Protein AF-A0A0D2ZTG6-F1 (afdb_monomer_lite)

Sequence (63 aa):
MSSAASLIGVSSETDVGAFDYGEALSKSLLYFEAQRSGRLPYNQRVTWRDHSGLTDGLEQGIT

Foldseek 3Di:
DDDDDDDPPPPPPDPVPPDPVVVVVVVVVLVVLQVDAAQRDPPRPPVVDHHHCPCPCVVVVRD

Radius of gyration: 24.65 Å; chains: 1; bounding box: 75×37×40 Å

Structure (mmCIF, N/CA/C/O backbone):
data_AF-A0A0D2ZTG6-F1
#
_entry.id   AF-A0A0D2ZTG6-F1
#
loop_
_atom_site.group_PDB
_atom_site.id
_atom_site.type_symbol
_atom_site.label_atom_id
_atom_site.label_alt_id
_atom_site.label_comp_id
_atom_site.label_asym_id
_atom_site.label_entity_id
_atom_site.label_seq_id
_atom_site.pdbx_PDB_ins_code
_atom_site.Cartn_x
_atom_site.Cartn_y
_atom_site.Cartn_z
_atom_site.occupancy
_atom_site.B_iso_or_equiv
_atom_site.auth_seq_id
_atom_site.auth_comp_id
_atom_site.auth_asym_id
_atom_site.auth_atom_id
_atom_site.pdbx_PDB_model_num
ATOM 1 N N . MET A 1 1 ? 55.040 -24.786 -10.006 1.00 49.75 1 MET A N 1
ATOM 2 C CA . MET A 1 1 ? 54.562 -23.572 -9.313 1.00 49.75 1 MET A CA 1
ATOM 3 C C . MET A 1 1 ? 54.447 -22.455 -10.337 1.00 49.75 1 MET A C 1
ATOM 5 O O . MET A 1 1 ? 55.466 -21.907 -10.719 1.00 49.75 1 MET A O 1
ATOM 9 N N . SER A 1 2 ? 53.245 -22.169 -10.833 1.00 41.84 2 SER A N 1
ATOM 10 C CA . SER A 1 2 ? 52.899 -20.841 -11.353 1.00 41.84 2 SER A CA 1
ATOM 11 C C . SER A 1 2 ? 51.378 -20.775 -11.441 1.00 41.84 2 SER A C 1
ATOM 13 O O . SER A 1 2 ? 50.765 -21.509 -12.211 1.00 41.84 2 SER A O 1
ATOM 15 N N . SER A 1 3 ? 50.786 -20.007 -10.531 1.00 47.78 3 SER A N 1
ATOM 16 C CA . SER A 1 3 ? 49.345 -19.840 -10.373 1.00 47.78 3 SER A CA 1
ATOM 17 C C . SER A 1 3 ? 48.901 -18.705 -11.293 1.00 47.78 3 SER A C 1
ATOM 19 O O . SER A 1 3 ? 49.350 -17.575 -11.111 1.00 47.78 3 SER A O 1
ATOM 21 N N . ALA A 1 4 ? 48.062 -18.988 -12.289 1.00 51.00 4 ALA A N 1
ATOM 22 C CA . ALA A 1 4 ? 47.388 -17.945 -13.055 1.00 51.00 4 ALA A CA 1
ATOM 23 C C . ALA A 1 4 ? 46.079 -17.608 -12.330 1.00 51.00 4 ALA A C 1
ATOM 25 O O . ALA A 1 4 ? 45.184 -18.445 -12.229 1.00 51.00 4 ALA A O 1
ATOM 26 N N . ALA A 1 5 ? 46.015 -16.407 -11.758 1.00 53.25 5 ALA A N 1
ATOM 27 C CA . ALA A 1 5 ? 44.860 -15.906 -11.028 1.00 53.25 5 ALA A CA 1
ATOM 28 C C . ALA A 1 5 ? 43.613 -15.880 -11.929 1.00 53.25 5 ALA A C 1
ATOM 30 O O . ALA A 1 5 ? 43.642 -15.297 -13.014 1.00 53.25 5 ALA A O 1
ATOM 31 N N . SER A 1 6 ? 42.517 -16.493 -11.470 1.00 57.59 6 SER A N 1
ATOM 32 C CA . SER A 1 6 ? 41.202 -16.338 -12.094 1.00 57.59 6 SER A CA 1
ATOM 33 C C . SER A 1 6 ? 40.817 -14.861 -12.110 1.00 57.59 6 SER A C 1
ATOM 35 O O . SER A 1 6 ? 40.677 -14.238 -11.057 1.00 57.59 6 SER A O 1
ATOM 37 N N . LEU A 1 7 ? 40.629 -14.314 -13.311 1.00 55.16 7 LEU A N 1
ATOM 38 C CA . LEU A 1 7 ? 39.978 -13.028 -13.525 1.00 55.16 7 LEU A CA 1
ATOM 39 C C . LEU A 1 7 ? 38.540 -13.136 -13.008 1.00 55.16 7 LEU A C 1
ATOM 41 O O . LEU A 1 7 ? 37.694 -13.777 -13.629 1.00 55.16 7 LEU A O 1
ATOM 45 N N . ILE A 1 8 ? 38.277 -12.533 -11.850 1.00 63.28 8 ILE A N 1
ATOM 46 C CA . ILE A 1 8 ? 36.918 -12.297 -11.369 1.00 63.28 8 ILE A CA 1
ATOM 47 C C . ILE A 1 8 ? 36.291 -11.324 -12.367 1.00 63.28 8 ILE A C 1
ATOM 49 O O . ILE A 1 8 ? 36.643 -10.145 -12.401 1.00 63.28 8 ILE A O 1
ATOM 53 N N . GLY A 1 9 ? 35.409 -11.842 -13.221 1.00 55.75 9 GLY A N 1
ATOM 54 C CA . GLY A 1 9 ? 34.547 -11.025 -14.058 1.00 55.75 9 GLY A CA 1
ATOM 55 C C . GLY A 1 9 ? 33.680 -10.164 -13.152 1.00 55.75 9 GLY A C 1
ATOM 56 O O . GLY A 1 9 ? 32.744 -10.661 -12.534 1.00 55.75 9 GLY A O 1
ATOM 57 N N . VAL A 1 10 ? 34.020 -8.882 -13.041 1.00 57.38 10 VAL A N 1
ATOM 58 C CA . VAL A 1 10 ? 33.090 -7.882 -12.529 1.00 57.38 10 VAL A CA 1
ATOM 59 C C . VAL A 1 10 ? 32.017 -7.736 -13.606 1.00 57.38 10 VAL A C 1
ATOM 61 O O . VAL A 1 10 ? 32.261 -7.197 -14.685 1.00 57.38 10 VAL A O 1
ATOM 64 N N . SER A 1 11 ? 30.841 -8.307 -13.363 1.00 58.00 11 SER A N 1
ATOM 65 C CA . SER A 1 11 ? 29.643 -7.961 -14.119 1.00 58.00 11 SER A CA 1
ATOM 66 C C . SER A 1 11 ? 29.337 -6.508 -13.771 1.00 58.00 11 SER A C 1
ATOM 68 O O . SER A 1 11 ? 28.943 -6.206 -12.646 1.00 58.00 11 SER A O 1
ATOM 70 N N . SER A 1 12 ? 29.575 -5.581 -14.699 1.00 53.50 12 SER A N 1
ATOM 71 C CA . SER A 1 12 ? 29.059 -4.223 -14.563 1.00 53.50 12 SER A CA 1
ATOM 72 C C . SER A 1 12 ? 27.539 -4.280 -14.725 1.00 53.50 12 SER A C 1
ATOM 74 O O . SER A 1 12 ? 27.022 -4.228 -15.840 1.00 53.50 12 SER A O 1
ATOM 76 N N . GLU A 1 13 ? 26.817 -4.432 -13.619 1.00 61.03 13 GLU A N 1
ATOM 77 C CA . GLU A 1 13 ? 25.358 -4.323 -13.574 1.00 61.03 13 GLU A CA 1
ATOM 78 C C . GLU A 1 13 ? 24.943 -2.860 -13.669 1.00 61.03 13 GLU A C 1
ATOM 80 O O . GLU A 1 13 ? 24.493 -2.247 -12.710 1.00 61.03 13 GLU A O 1
ATOM 85 N N . THR A 1 14 ? 25.090 -2.298 -14.861 1.00 61.22 14 THR A N 1
ATOM 86 C CA . THR A 1 14 ? 24.254 -1.191 -15.312 1.00 61.22 14 THR A CA 1
ATOM 87 C C . THR A 1 14 ? 24.021 -1.365 -16.804 1.00 61.22 14 THR A C 1
ATOM 89 O O . THR A 1 14 ? 24.527 -0.597 -17.624 1.00 61.22 14 THR A O 1
ATOM 92 N N . ASP A 1 15 ? 23.251 -2.391 -17.166 1.00 56.94 15 ASP A N 1
ATOM 93 C CA . ASP A 1 15 ? 22.408 -2.247 -18.343 1.00 56.94 15 ASP A CA 1
ATOM 94 C C . ASP A 1 15 ? 21.403 -1.149 -17.990 1.00 56.94 15 ASP A C 1
ATOM 96 O O . ASP A 1 15 ? 20.412 -1.390 -17.302 1.00 56.94 15 ASP A O 1
ATOM 100 N N . VAL A 1 16 ? 21.679 0.094 -18.394 1.00 62.09 16 VAL A N 1
ATOM 101 C CA . VAL A 1 16 ? 20.629 1.117 -18.451 1.00 62.09 16 VAL A CA 1
ATOM 102 C C . VAL A 1 16 ? 19.816 0.822 -19.710 1.00 62.09 16 VAL A C 1
ATOM 104 O O . VAL A 1 16 ? 19.753 1.622 -20.644 1.00 62.09 16 VAL A O 1
ATOM 107 N N . GLY A 1 17 ? 19.249 -0.386 -19.755 1.00 65.50 17 GLY A N 1
ATOM 108 C CA . GLY A 1 17 ? 18.212 -0.746 -20.695 1.00 65.50 17 GLY A CA 1
ATOM 109 C C . GLY A 1 17 ? 17.104 0.287 -20.558 1.00 65.50 17 GLY A C 1
ATOM 110 O O . GLY A 1 17 ? 16.861 0.810 -19.466 1.00 65.50 17 GLY A O 1
ATOM 111 N N . ALA A 1 18 ? 16.486 0.653 -21.680 1.00 80.00 18 ALA A N 1
ATOM 112 C CA . ALA A 1 18 ? 15.402 1.626 -21.692 1.00 80.00 18 ALA A CA 1
ATOM 113 C C . ALA A 1 18 ? 14.421 1.338 -20.539 1.00 80.00 18 ALA A C 1
ATOM 115 O O . ALA A 1 18 ? 13.942 0.213 -20.401 1.00 80.00 18 ALA A O 1
ATOM 116 N N . PHE A 1 19 ? 14.166 2.337 -19.688 1.00 83.12 19 PHE A N 1
ATOM 117 C CA . PHE A 1 19 ? 13.300 2.150 -18.528 1.00 83.12 19 PHE A CA 1
ATOM 118 C C . PHE A 1 19 ? 11.885 1.782 -18.981 1.00 83.12 19 PHE A C 1
ATOM 120 O O . PHE A 1 19 ? 11.295 2.473 -19.815 1.00 83.12 19 PHE A O 1
ATOM 127 N N . ASP A 1 20 ? 11.315 0.729 -18.392 1.00 90.19 20 ASP A N 1
ATOM 128 C CA . ASP A 1 20 ? 9.907 0.400 -18.595 1.00 90.19 20 ASP A CA 1
ATOM 129 C C . ASP A 1 20 ? 9.032 1.365 -17.783 1.00 90.19 20 ASP A C 1
ATOM 131 O O . ASP A 1 20 ? 8.676 1.145 -16.621 1.00 90.19 20 ASP A O 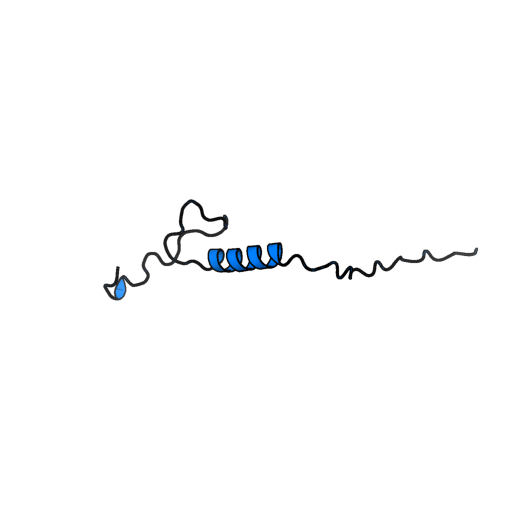1
ATOM 135 N N . TYR A 1 21 ? 8.687 2.484 -18.415 1.00 91.44 21 TYR A N 1
ATOM 136 C CA . TYR A 1 21 ? 7.788 3.473 -17.831 1.00 91.44 21 TYR A CA 1
ATOM 137 C C . TYR A 1 21 ? 6.370 2.926 -17.599 1.00 91.44 21 TYR A C 1
ATOM 139 O O . TYR A 1 21 ? 5.660 3.444 -16.737 1.00 91.44 21 TYR A O 1
ATOM 147 N N . GLY A 1 22 ? 5.951 1.881 -18.323 1.00 95.19 22 GLY A N 1
ATOM 148 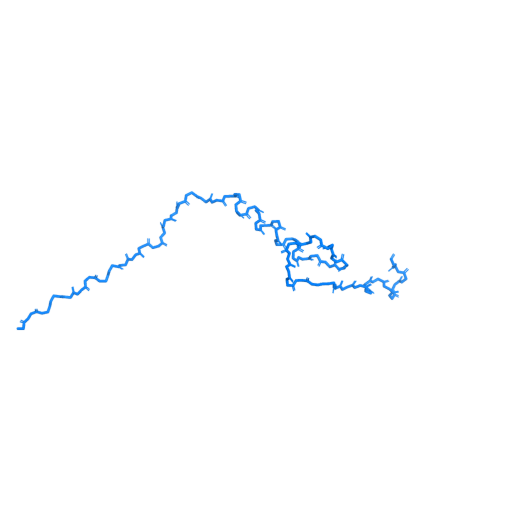C CA . GLY A 1 22 ? 4.665 1.217 -18.112 1.00 95.19 22 GLY A CA 1
ATOM 149 C C . GLY A 1 22 ? 4.639 0.451 -16.791 1.00 95.19 22 GLY A C 1
ATOM 150 O O . GLY A 1 22 ? 3.681 0.566 -16.017 1.00 95.19 22 GLY A O 1
ATOM 151 N N . GLU A 1 23 ? 5.721 -0.264 -16.486 1.00 93.44 23 GLU A N 1
ATOM 152 C CA . GLU A 1 23 ? 5.906 -0.914 -15.189 1.00 93.44 23 GLU A CA 1
ATOM 153 C C . GLU A 1 23 ? 5.999 0.124 -14.060 1.00 93.44 23 GLU A C 1
ATOM 155 O O . GLU A 1 23 ? 5.321 -0.010 -13.034 1.00 93.44 23 GLU A O 1
ATOM 160 N N . ALA A 1 24 ? 6.778 1.192 -14.261 1.00 94.75 24 ALA A N 1
ATOM 161 C CA . ALA A 1 24 ? 6.919 2.267 -13.282 1.00 94.75 24 ALA A CA 1
ATOM 162 C C . ALA A 1 24 ? 5.564 2.910 -12.945 1.00 94.75 24 ALA A C 1
ATOM 164 O O . ALA A 1 24 ? 5.198 2.998 -11.773 1.00 94.75 24 ALA A O 1
ATOM 165 N N . LEU A 1 25 ? 4.776 3.273 -13.963 1.00 95.50 25 LEU A N 1
ATOM 166 C CA . LEU A 1 25 ? 3.439 3.841 -13.784 1.00 95.50 25 LEU A CA 1
ATOM 167 C C . LEU A 1 25 ? 2.503 2.868 -13.057 1.00 95.50 25 LEU A C 1
ATOM 169 O O . LEU A 1 25 ? 1.790 3.256 -12.129 1.00 95.50 25 LEU A O 1
ATOM 173 N N . SER A 1 26 ? 2.528 1.591 -13.440 1.00 95.88 26 SER A N 1
ATOM 174 C CA . SER A 1 26 ? 1.698 0.558 -12.815 1.00 95.88 26 SER A CA 1
ATOM 175 C C . SER A 1 26 ? 2.004 0.407 -11.321 1.00 95.88 26 SER A C 1
ATOM 177 O O . SER A 1 26 ? 1.077 0.312 -10.510 1.00 95.88 26 SER A O 1
ATOM 179 N N . LYS A 1 27 ? 3.288 0.445 -10.940 1.00 95.50 27 LYS A N 1
ATOM 180 C CA . LYS A 1 27 ? 3.737 0.425 -9.539 1.00 95.50 27 LYS A CA 1
ATOM 181 C C . LYS A 1 27 ? 3.358 1.707 -8.797 1.00 95.50 27 LYS A C 1
ATOM 183 O O . LYS A 1 27 ? 2.916 1.623 -7.653 1.00 95.50 27 LYS A O 1
ATOM 188 N N . SER A 1 28 ? 3.461 2.875 -9.434 1.00 96.81 28 SER A N 1
ATOM 189 C CA . SER A 1 28 ? 3.018 4.144 -8.841 1.00 96.81 28 SER A CA 1
ATOM 190 C C . SER A 1 28 ? 1.525 4.130 -8.504 1.00 96.81 28 SER A C 1
ATOM 192 O O . SER A 1 28 ? 1.137 4.577 -7.429 1.00 96.81 28 SER A O 1
ATOM 194 N N .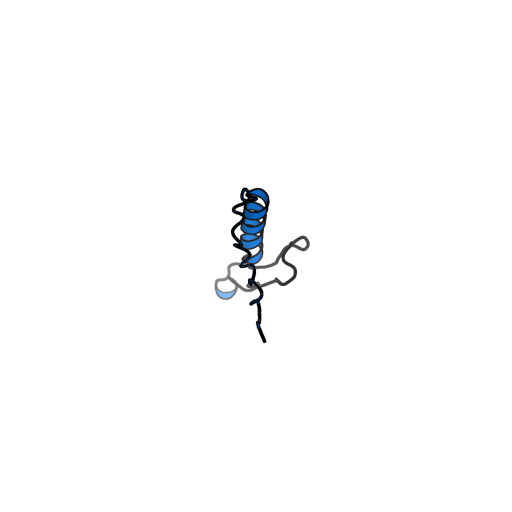 LEU A 1 29 ? 0.679 3.563 -9.368 1.00 95.75 29 LEU A N 1
ATOM 195 C CA . LEU A 1 29 ? -0.749 3.404 -9.070 1.00 95.75 29 LEU A CA 1
ATOM 196 C C . LEU A 1 29 ? -0.991 2.400 -7.934 1.00 95.75 29 LEU A C 1
ATOM 198 O O . LEU A 1 29 ? -1.810 2.652 -7.050 1.00 95.75 29 LEU A O 1
ATOM 202 N N . LEU A 1 30 ? -0.251 1.287 -7.920 1.00 95.50 30 LEU A N 1
ATOM 203 C CA . LEU A 1 30 ? -0.346 0.286 -6.856 1.00 95.50 30 LEU A CA 1
ATOM 204 C C . LEU A 1 30 ? 0.059 0.855 -5.485 1.00 95.50 30 LEU A C 1
ATOM 206 O O . LEU A 1 30 ? -0.540 0.500 -4.471 1.00 95.50 30 LEU A O 1
ATOM 210 N N . TYR A 1 31 ? 1.028 1.774 -5.450 1.00 95.69 31 TYR A N 1
ATOM 211 C CA . TYR A 1 31 ? 1.416 2.483 -4.232 1.00 95.69 31 TYR A CA 1
ATOM 212 C C . TYR A 1 31 ? 0.235 3.249 -3.621 1.00 95.69 31 TYR A C 1
ATOM 214 O O . TYR A 1 31 ? -0.025 3.108 -2.428 1.00 95.69 31 TYR A O 1
ATOM 222 N N . PHE A 1 32 ? -0.531 3.992 -4.425 1.00 95.19 32 PHE A N 1
ATOM 223 C CA . PHE A 1 32 ? -1.711 4.705 -3.924 1.00 95.19 32 PHE A CA 1
ATOM 224 C C . PHE A 1 32 ? -2.843 3.763 -3.501 1.00 95.19 32 PHE A C 1
ATOM 226 O O . PHE A 1 32 ? -3.532 4.040 -2.521 1.00 95.19 32 PHE A O 1
ATOM 233 N N . GLU A 1 33 ? -3.024 2.627 -4.181 1.00 94.62 33 GLU A N 1
ATOM 234 C CA . GLU A 1 33 ? -3.972 1.596 -3.733 1.00 94.62 33 GLU A CA 1
ATOM 235 C C . GLU A 1 33 ? -3.623 1.061 -2.340 1.00 94.62 33 GLU A C 1
ATOM 237 O O . GLU A 1 33 ? -4.522 0.864 -1.525 1.00 94.62 33 GLU A O 1
ATOM 242 N N . ALA A 1 34 ? -2.333 0.892 -2.039 1.00 93.56 34 ALA A N 1
ATOM 243 C CA . ALA A 1 34 ? -1.869 0.418 -0.737 1.00 93.56 34 ALA A CA 1
ATOM 244 C C . ALA A 1 34 ? -2.070 1.434 0.407 1.00 93.56 34 ALA A C 1
ATOM 246 O O . ALA A 1 34 ? -2.074 1.037 1.573 1.00 93.56 34 ALA A O 1
ATOM 247 N N . GLN A 1 35 ? -2.238 2.724 0.094 1.00 95.25 35 GLN A N 1
ATOM 248 C CA . GLN A 1 35 ? -2.452 3.797 1.077 1.00 95.25 35 GLN A CA 1
ATOM 249 C C . GLN A 1 35 ? -3.931 4.036 1.415 1.00 95.25 35 GLN A C 1
ATOM 251 O O . GLN A 1 35 ? -4.240 4.905 2.228 1.00 95.25 35 GLN A O 1
ATOM 256 N N . ARG A 1 36 ? -4.865 3.300 0.800 1.00 94.31 36 ARG A N 1
ATOM 257 C CA . ARG A 1 36 ? -6.296 3.449 1.092 1.00 94.31 36 ARG A CA 1
ATOM 258 C C . ARG A 1 36 ? -6.593 3.094 2.553 1.00 94.31 36 ARG A C 1
ATOM 260 O O . ARG A 1 36 ? -6.220 2.020 3.021 1.00 94.31 36 ARG A O 1
ATOM 267 N N . SER A 1 37 ? -7.306 3.984 3.235 1.00 92.88 37 SER A N 1
ATOM 268 C CA . SER A 1 37 ? -7.951 3.725 4.523 1.00 92.88 37 SER A CA 1
ATOM 269 C C . SER A 1 37 ? -9.422 3.349 4.318 1.00 92.88 37 SER A C 1
ATOM 271 O O . SER A 1 37 ? -9.960 3.418 3.209 1.00 92.88 37 SER A O 1
ATOM 273 N N . GLY A 1 38 ? -10.090 2.933 5.388 1.00 91.94 38 GLY A N 1
ATOM 274 C CA . GLY A 1 38 ? -11.502 2.580 5.366 1.00 91.94 38 GLY A CA 1
ATOM 275 C C . GLY A 1 38 ? -11.759 1.156 4.881 1.00 91.94 38 GLY A C 1
ATOM 276 O O . GLY A 1 38 ? -10.920 0.247 4.953 1.00 91.94 38 GLY A O 1
ATOM 277 N N . ARG A 1 39 ? -12.977 0.946 4.376 1.00 92.50 39 ARG A N 1
ATOM 278 C CA . ARG A 1 39 ? -13.399 -0.340 3.830 1.00 92.50 39 ARG A CA 1
ATOM 279 C C . ARG A 1 39 ? -12.845 -0.529 2.419 1.00 92.50 39 ARG A C 1
ATOM 281 O O . ARG A 1 39 ? -13.364 0.007 1.447 1.00 92.50 39 ARG A O 1
ATOM 288 N N . LEU A 1 40 ? -11.785 -1.324 2.325 1.00 92.38 40 LEU A N 1
ATOM 289 C CA . LEU A 1 40 ? -11.189 -1.720 1.051 1.00 92.38 40 LEU A CA 1
ATOM 290 C C . LEU A 1 40 ? -12.175 -2.487 0.143 1.00 92.38 40 LEU A C 1
ATOM 292 O O . LEU A 1 40 ? -12.946 -3.318 0.631 1.00 92.38 40 LEU A O 1
ATOM 296 N N . PRO A 1 41 ? -12.156 -2.234 -1.178 1.00 91.62 41 PRO A N 1
ATOM 297 C CA . PRO A 1 41 ? -13.006 -2.937 -2.130 1.00 91.62 41 PRO A CA 1
ATOM 298 C C . PRO A 1 41 ? -12.511 -4.373 -2.366 1.00 91.62 41 PRO A C 1
ATOM 300 O O . PRO A 1 41 ? -11.310 -4.631 -2.399 1.00 91.62 41 PRO A O 1
ATOM 303 N N . TYR A 1 42 ? -13.439 -5.310 -2.588 1.00 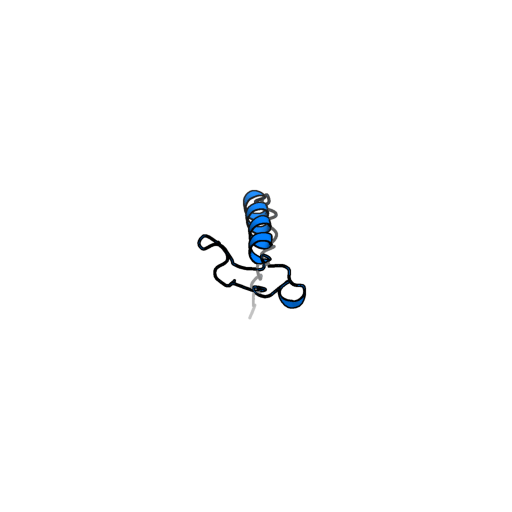88.31 42 TYR A N 1
ATOM 304 C CA . TYR A 1 42 ? -13.139 -6.745 -2.740 1.00 88.31 42 TYR A CA 1
ATOM 305 C C . TYR A 1 42 ? -12.238 -7.091 -3.934 1.00 88.31 42 TYR A C 1
ATOM 307 O O . TYR A 1 42 ? -11.625 -8.152 -3.955 1.00 88.31 42 TYR A O 1
ATOM 315 N N . ASN A 1 43 ? -12.150 -6.205 -4.926 1.00 91.06 43 ASN A N 1
ATOM 316 C CA . ASN A 1 43 ? -11.310 -6.365 -6.111 1.00 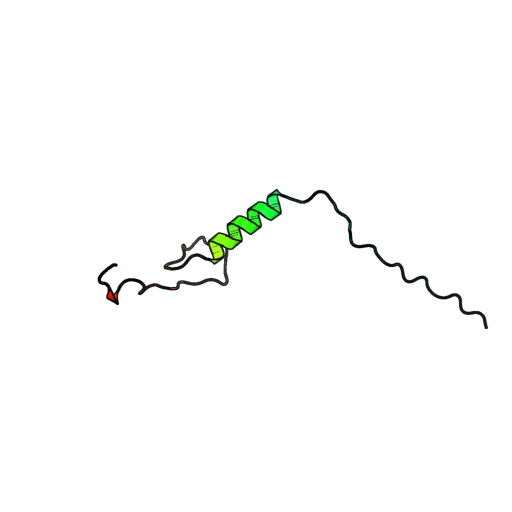91.06 43 ASN A CA 1
ATOM 317 C C . ASN A 1 43 ? -9.950 -5.650 -5.994 1.00 91.06 43 ASN A C 1
ATOM 319 O O . ASN A 1 43 ? -9.315 -5.384 -7.015 1.00 91.06 43 ASN A O 1
ATOM 323 N N . GLN A 1 44 ? -9.506 -5.289 -4.784 1.00 92.44 44 GLN A N 1
ATOM 324 C CA . GLN A 1 44 ? -8.193 -4.672 -4.605 1.00 92.44 44 GLN A CA 1
ATOM 325 C C . GLN A 1 44 ? -7.049 -5.630 -4.967 1.00 92.44 44 GLN A C 1
ATOM 327 O O . GLN A 1 44 ? -7.115 -6.834 -4.726 1.00 92.44 44 GLN A O 1
ATOM 332 N N . ARG A 1 45 ? -5.962 -5.074 -5.506 1.00 94.19 45 ARG A N 1
ATOM 333 C CA . ARG A 1 45 ? -4.780 -5.844 -5.928 1.00 94.19 45 ARG A CA 1
ATOM 334 C C . ARG A 1 45 ? -3.766 -6.060 -4.800 1.00 94.19 45 ARG A C 1
ATOM 336 O O . ARG A 1 45 ? -2.892 -6.914 -4.913 1.00 94.19 45 ARG A O 1
ATOM 343 N N . VAL A 1 46 ? -3.866 -5.288 -3.717 1.00 93.31 46 VAL A N 1
ATOM 344 C CA . VAL A 1 46 ? -2.923 -5.303 -2.591 1.00 93.31 46 VAL A CA 1
ATOM 345 C C . VAL A 1 46 ? -3.398 -6.299 -1.528 1.00 93.31 46 VAL A C 1
ATOM 347 O O . VAL A 1 46 ? -4.149 -5.953 -0.624 1.00 93.31 46 VAL A O 1
ATOM 350 N N . THR A 1 47 ? -2.962 -7.554 -1.636 1.00 91.50 47 THR A N 1
ATOM 351 C CA . THR A 1 47 ? -3.490 -8.685 -0.841 1.00 91.50 47 THR A CA 1
ATOM 352 C C . THR A 1 47 ? -3.115 -8.676 0.642 1.00 91.50 47 THR A C 1
ATOM 354 O O . THR A 1 47 ? -3.763 -9.347 1.437 1.00 91.50 47 THR A O 1
ATOM 357 N N . TRP A 1 48 ? -2.081 -7.930 1.032 1.00 92.50 48 TRP A N 1
ATOM 358 C CA . TRP A 1 48 ? -1.632 -7.813 2.425 1.00 92.50 48 TRP A CA 1
ATOM 359 C C . TRP A 1 48 ? -2.306 -6.658 3.188 1.00 92.50 48 TRP A C 1
ATOM 361 O O . TRP A 1 48 ? -2.063 -6.486 4.384 1.00 92.50 48 TRP A O 1
ATOM 371 N N . ARG A 1 49 ? -3.122 -5.832 2.517 1.00 95.19 49 ARG A N 1
ATOM 372 C CA . ARG A 1 49 ? -3.909 -4.761 3.147 1.00 95.19 49 ARG A CA 1
ATOM 373 C C . ARG A 1 49 ? -5.311 -5.255 3.475 1.00 95.19 49 ARG A C 1
ATOM 375 O O . ARG A 1 49 ? -5.934 -5.943 2.673 1.00 95.19 49 ARG A O 1
ATOM 382 N N . ASP A 1 50 ? -5.820 -4.814 4.618 1.00 92.69 50 ASP A N 1
ATOM 383 C CA . ASP A 1 50 ? -7.181 -5.088 5.078 1.00 92.69 50 ASP A CA 1
ATOM 384 C C . ASP A 1 50 ? -7.846 -3.790 5.570 1.00 92.69 50 ASP A C 1
ATOM 386 O O . ASP A 1 50 ? -7.206 -2.734 5.644 1.00 92.69 50 ASP A O 1
ATOM 390 N N . HIS A 1 51 ? -9.141 -3.854 5.865 1.00 94.38 51 HIS A N 1
ATOM 391 C CA . HIS A 1 51 ? -9.940 -2.736 6.342 1.00 94.38 51 HIS A CA 1
ATOM 392 C C . HIS A 1 51 ? -9.294 -2.049 7.554 1.00 94.38 51 HIS A C 1
ATOM 394 O O . HIS A 1 51 ? -8.860 -2.693 8.507 1.00 94.38 51 HIS A O 1
ATOM 400 N N . SER A 1 52 ? -9.257 -0.719 7.531 1.00 94.31 52 SER A N 1
ATOM 401 C CA . SER A 1 52 ? -8.662 0.104 8.592 1.00 94.31 52 SER A CA 1
ATOM 402 C C . SER A 1 52 ? -9.462 1.394 8.775 1.00 94.31 52 SER A C 1
ATOM 404 O O . SER A 1 52 ? -10.227 1.748 7.889 1.00 94.31 52 SER A O 1
ATOM 406 N N . GLY A 1 53 ? -9.347 2.085 9.915 1.00 90.12 53 GLY A N 1
ATOM 407 C CA . GLY A 1 53 ? -10.000 3.393 10.118 1.00 90.12 53 GLY A CA 1
ATOM 408 C C . GLY A 1 53 ? -11.533 3.390 10.000 1.00 90.12 53 GLY A C 1
ATOM 409 O O . GLY A 1 53 ? -12.129 4.368 9.569 1.00 90.12 53 GLY A O 1
ATOM 410 N N . LEU A 1 54 ? -12.201 2.273 10.319 1.00 89.25 54 LEU A N 1
ATOM 411 C CA . LEU A 1 54 ? -13.659 2.141 10.139 1.00 89.25 54 LEU A CA 1
ATOM 412 C C . LEU A 1 54 ? -14.486 2.991 11.112 1.00 89.25 54 LEU A C 1
ATOM 414 O O . LEU A 1 54 ? -15.672 3.200 10.883 1.00 89.25 54 LEU A O 1
ATOM 418 N N . THR A 1 55 ? -13.879 3.431 12.209 1.00 89.38 55 THR A N 1
ATOM 419 C CA . THR A 1 55 ? -14.513 4.267 13.235 1.00 89.38 55 THR A CA 1
ATOM 420 C C . THR A 1 55 ? -14.037 5.716 13.171 1.00 89.38 55 THR A C 1
ATOM 422 O O . THR A 1 55 ? -14.356 6.504 14.061 1.00 89.38 55 THR A O 1
ATOM 425 N N . ASP A 1 56 ? -13.259 6.075 12.148 1.00 88.12 56 ASP A N 1
ATOM 426 C CA . ASP A 1 56 ? -12.756 7.434 11.975 1.00 88.12 56 ASP A CA 1
ATOM 427 C C . ASP A 1 56 ? -13.949 8.372 11.718 1.00 88.12 56 ASP A C 1
ATOM 429 O O . ASP A 1 56 ? -14.759 8.126 10.830 1.00 88.12 56 ASP A O 1
ATOM 433 N N . GLY A 1 57 ? -14.084 9.431 12.525 1.00 86.69 57 GLY A N 1
ATOM 434 C CA . GLY A 1 57 ? -15.212 10.377 12.460 1.00 86.69 57 GLY A CA 1
ATOM 435 C C . GLY A 1 57 ? -16.366 10.088 13.429 1.00 86.69 57 GLY A C 1
ATOM 436 O O . GLY A 1 57 ? -17.130 11.006 13.741 1.00 86.69 57 GLY A O 1
ATOM 437 N N . LEU A 1 58 ? -16.434 8.879 14.008 1.00 86.62 58 LEU A N 1
ATOM 438 C CA . LEU A 1 58 ? -17.543 8.466 14.878 1.00 86.62 58 LEU A CA 1
ATOM 439 C C . LEU A 1 58 ? -17.678 9.347 16.130 1.00 86.62 58 LEU A C 1
ATOM 441 O O . LEU A 1 58 ? -18.781 9.759 16.480 1.00 86.62 58 LEU A O 1
ATOM 445 N N . GLU A 1 59 ? -16.562 9.692 16.776 1.00 81.38 59 GLU A N 1
ATOM 446 C CA . GLU A 1 59 ? -16.556 10.564 17.963 1.00 81.38 59 GLU A CA 1
ATOM 447 C C . GLU A 1 59 ? -16.981 12.006 17.654 1.00 81.38 59 GLU A C 1
ATOM 449 O O . GLU A 1 59 ? -17.408 12.731 18.548 1.00 81.38 59 GLU A O 1
ATOM 454 N N . GLN A 1 60 ? -16.898 12.417 16.387 1.00 87.56 60 GLN A N 1
ATOM 455 C CA . GLN A 1 60 ? -17.322 13.738 15.921 1.00 87.56 60 GLN A CA 1
ATOM 456 C C . GLN A 1 60 ? -18.751 13.730 15.356 1.00 87.56 60 GLN A C 1
ATOM 458 O O . GLN A 1 60 ? -19.224 14.752 14.864 1.00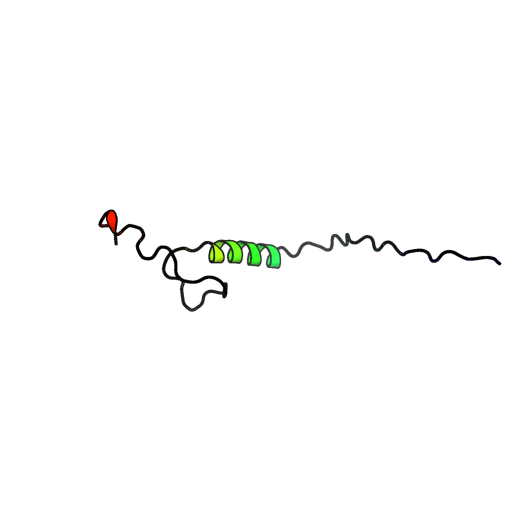 87.56 60 GLN A O 1
ATOM 463 N N . GLY A 1 61 ? -19.447 12.587 15.419 1.00 79.00 61 GLY A N 1
ATOM 464 C CA . GLY A 1 61 ? -20.793 12.419 14.868 1.00 79.00 61 GLY A CA 1
ATOM 465 C C . GLY A 1 61 ? -20.839 12.425 13.339 1.00 79.00 61 GLY A C 1
ATOM 466 O O . GLY A 1 61 ? -21.907 12.634 12.767 1.00 79.00 61 GLY A O 1
ATOM 467 N N . ILE A 1 62 ? -19.696 12.220 12.679 1.00 72.69 62 ILE A N 1
ATOM 468 C CA . ILE A 1 62 ? -19.580 12.162 11.222 1.00 72.69 62 ILE A CA 1
ATOM 469 C C . ILE A 1 62 ? -19.417 10.687 10.843 1.00 72.69 62 ILE A C 1
ATOM 471 O O . ILE A 1 62 ? -18.408 10.070 11.179 1.00 72.69 62 ILE A O 1
ATOM 475 N N . THR A 1 63 ? -20.431 10.124 10.188 1.00 59.88 63 THR A N 1
ATOM 476 C CA . THR A 1 63 ? -20.467 8.733 9.697 1.00 59.88 63 THR A CA 1
ATOM 477 C C . THR A 1 63 ? -20.419 8.674 8.186 1.00 59.88 63 THR A C 1
ATOM 479 O O . THR A 1 63 ? -21.154 9.483 7.572 1.00 59.88 63 THR A O 1
#

InterPro domains:
  IPR001701 Glycoside hydrolase family 9 [PF00759] (21-58)
  IPR008928 Six-hairpin glycosidase superfamily [SSF48208] (16-60)
  IPR012341 Six-hairpin glycosidase-like superfamily [G3DSA:1.50.10.10] (16-63)

Secondary structure (DSSP, 8-state):
--------------------HHHHHHHHHHHHHHT--BS--TT-S-TT---B-TTTTGGGT--

pLDDT: mean 81.18, std 16.69, range [41.84, 96.81]

Organism: NCBI:txid109376